Protein AF-A0A3S1CPK2-F1 (afdb_monomer)

Sequence (50 aa):
MSDLLVPSLDHLKQAYAVTSRATQITPLLESAALARETGAARVFIKPESL

pLDDT: mean 94.47, std 9.31, range [48.81, 98.69]

Radius of gyration: 16.51 Å; Cα contacts (8 Å, |Δi|>4): 31; chains: 1; bounding box: 43×23×36 Å

Nearest PDB structures (foldseek):
  4gw9-assembly1_D  TM=4.420E-01  e=8.535E+00  Rhodopseudomonas palustris CGA009

Mean predicted aligned error: 4.47 Å

Solvent-accessible surface area (backbone atoms only — not comparable to full-atom values): 3340 Å² total; per-residue (Å²): 130,82,77,82,80,74,79,50,72,65,54,52,52,54,50,47,72,60,46,58,81,82,48,81,88,60,63,80,43,78,34,73,67,57,12,65,76,68,71,41,95,71,36,74,45,74,48,89,89,115

Structure (mmCIF, N/CA/C/O backbone):
data_AF-A0A3S1CPK2-F1
#
_entry.id   AF-A0A3S1CPK2-F1
#
loop_
_atom_site.group_PDB
_atom_site.id
_atom_site.type_symbol
_atom_site.label_atom_id
_atom_site.label_alt_id
_atom_site.label_comp_id
_atom_site.label_asym_id
_atom_site.label_entity_id
_atom_site.label_seq_id
_atom_site.pdbx_PDB_ins_code
_atom_site.Cartn_x
_atom_site.Cartn_y
_atom_site.Cartn_z
_atom_site.occupancy
_atom_site.B_iso_or_equiv
_atom_site.auth_seq_id
_atom_site.auth_comp_id
_atom_site.auth_asym_id
_atom_site.auth_atom_id
_atom_site.pdbx_PDB_model_num
ATOM 1 N N . MET A 1 1 ? 29.158 -14.236 -1.199 1.00 48.81 1 MET A N 1
ATOM 2 C CA . MET A 1 1 ? 27.841 -13.817 -0.681 1.00 48.81 1 MET A CA 1
ATOM 3 C C . MET A 1 1 ? 27.429 -12.631 -1.526 1.00 48.81 1 MET A C 1
ATOM 5 O O . MET A 1 1 ? 28.212 -11.698 -1.597 1.00 48.81 1 MET A O 1
ATOM 9 N N . SER A 1 2 ? 26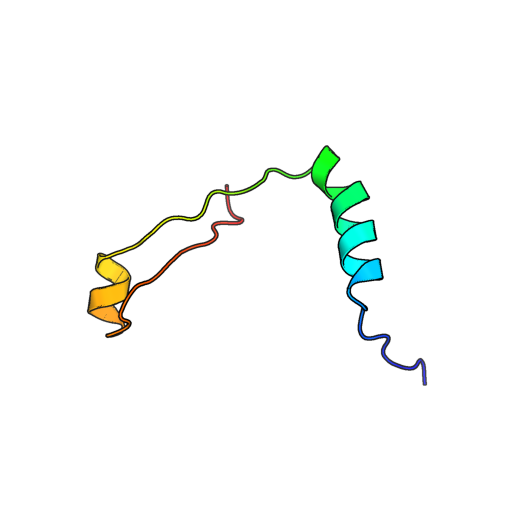.331 -12.712 -2.279 1.00 64.25 2 SER A N 1
ATOM 10 C CA . SER A 1 2 ? 25.841 -11.543 -3.015 1.00 64.25 2 SER A CA 1
ATOM 11 C C . SER A 1 2 ? 25.378 -10.519 -1.987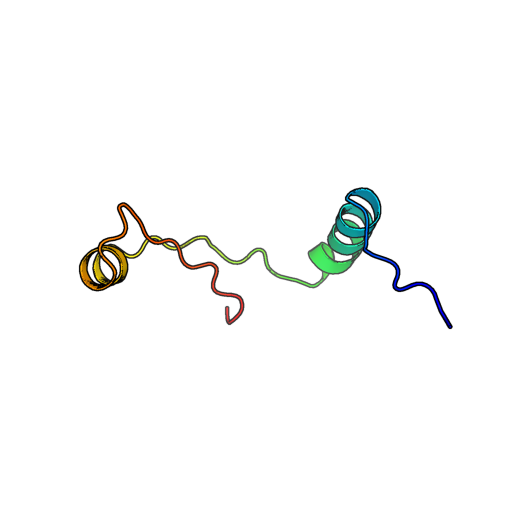 1.00 64.25 2 SER A C 1
ATOM 13 O O . SER A 1 2 ? 24.504 -10.848 -1.184 1.00 64.25 2 SER A O 1
ATOM 15 N N . ASP A 1 3 ? 25.966 -9.325 -1.987 1.00 74.12 3 ASP A N 1
ATOM 16 C CA . ASP A 1 3 ? 25.421 -8.206 -1.225 1.00 74.12 3 ASP A CA 1
ATOM 17 C C . ASP A 1 3 ? 23.931 -8.074 -1.557 1.00 74.12 3 ASP A C 1
ATOM 19 O O . ASP A 1 3 ? 23.542 -8.025 -2.728 1.00 74.12 3 ASP A O 1
ATOM 23 N N . LEU A 1 4 ? 23.085 -8.091 -0.525 1.00 75.50 4 LEU A N 1
ATOM 24 C CA . LEU A 1 4 ? 21.658 -7.840 -0.680 1.00 75.50 4 LEU A CA 1
ATOM 25 C C . LEU A 1 4 ? 21.502 -6.389 -1.130 1.00 75.50 4 LEU A C 1
ATOM 27 O O . LEU A 1 4 ? 21.605 -5.461 -0.329 1.00 75.50 4 LEU A O 1
ATOM 31 N N . LEU A 1 5 ? 21.283 -6.198 -2.429 1.00 85.31 5 LEU A N 1
ATOM 32 C CA . LEU A 1 5 ? 20.993 -4.891 -2.992 1.00 85.31 5 LEU A CA 1
ATOM 33 C C . LEU A 1 5 ? 19.674 -4.388 -2.398 1.00 85.31 5 LEU A C 1
ATOM 35 O O . LEU A 1 5 ? 18.604 -4.889 -2.740 1.00 85.31 5 LEU A O 1
ATOM 39 N N . VAL A 1 6 ? 19.746 -3.379 -1.531 1.00 92.44 6 VAL A N 1
ATOM 40 C CA . VAL A 1 6 ? 18.573 -2.601 -1.123 1.00 92.44 6 VAL A CA 1
ATOM 41 C C . VAL A 1 6 ? 18.294 -1.577 -2.230 1.00 92.44 6 VAL A C 1
ATOM 43 O O . VAL A 1 6 ? 19.156 -0.734 -2.494 1.00 92.44 6 VAL A O 1
ATOM 46 N N . PRO A 1 7 ? 17.132 -1.625 -2.911 1.00 94.38 7 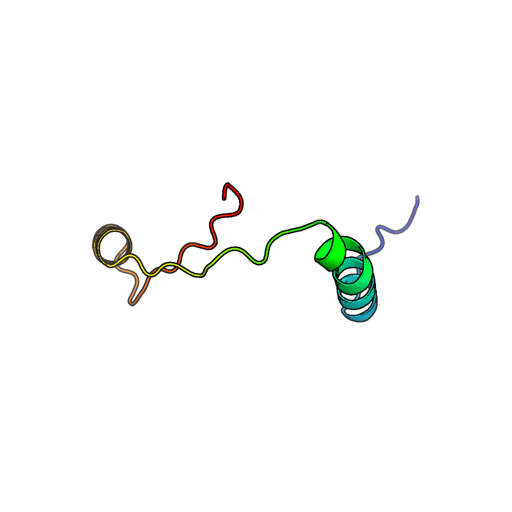PRO A N 1
ATOM 47 C CA . PRO A 1 7 ? 16.836 -0.702 -4.000 1.00 94.38 7 PRO A CA 1
ATOM 48 C C . PRO A 1 7 ? 16.823 0.756 -3.534 1.00 94.38 7 PRO A C 1
ATOM 50 O O . PRO A 1 7 ? 16.192 1.109 -2.539 1.00 94.38 7 PRO A O 1
ATOM 53 N N . SER A 1 8 ? 17.496 1.619 -4.291 1.00 95.75 8 SER A N 1
ATOM 54 C CA . SER A 1 8 ? 17.410 3.073 -4.114 1.00 95.75 8 SER A CA 1
ATOM 55 C C . SER A 1 8 ? 16.112 3.645 -4.697 1.00 95.75 8 SER A C 1
ATOM 57 O O . SER A 1 8 ? 15.393 2.986 -5.450 1.00 95.75 8 SER A O 1
ATOM 59 N N . LEU A 1 9 ? 15.850 4.925 -4.417 1.00 97.38 9 LEU A N 1
ATOM 60 C CA . LEU A 1 9 ? 14.727 5.658 -5.005 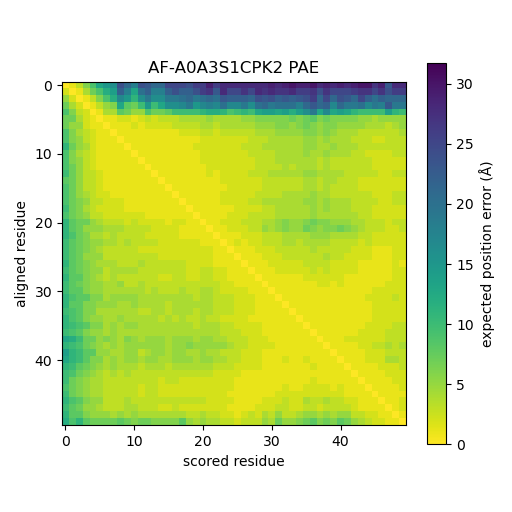1.00 97.38 9 LEU A CA 1
ATOM 61 C C . LEU A 1 9 ? 14.730 5.623 -6.543 1.00 97.38 9 LEU A C 1
ATOM 63 O O . LEU A 1 9 ? 13.669 5.520 -7.155 1.00 97.38 9 LEU A O 1
ATOM 67 N N . ASP A 1 10 ? 15.901 5.684 -7.175 1.00 98.12 10 ASP A N 1
ATOM 68 C CA . ASP A 1 10 ? 15.990 5.667 -8.637 1.00 98.12 10 ASP A CA 1
ATOM 69 C C . ASP A 1 10 ? 15.601 4.307 -9.216 1.00 98.12 10 ASP A C 1
ATOM 71 O O . ASP A 1 10 ? 14.893 4.258 -10.222 1.00 98.12 10 ASP A O 1
ATOM 75 N N . HIS A 1 11 ? 15.946 3.210 -8.533 1.00 97.31 11 HIS A N 1
ATOM 76 C CA . HIS A 1 11 ? 15.462 1.880 -8.903 1.00 97.31 11 HIS A CA 1
ATOM 77 C C . HIS A 1 11 ? 13.928 1.806 -8.826 1.00 97.31 11 HIS A C 1
ATOM 79 O O . HIS A 1 11 ? 13.291 1.282 -9.739 1.00 97.31 11 HIS A O 1
ATOM 85 N N . LEU A 1 12 ? 13.313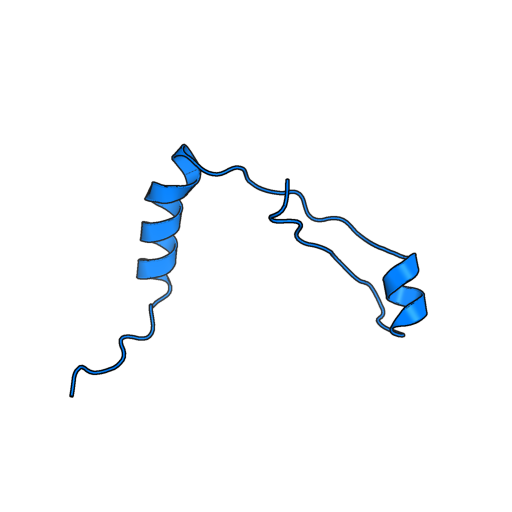 2.382 -7.783 1.00 97.38 12 LEU A N 1
ATOM 86 C CA . LEU A 1 12 ? 11.849 2.414 -7.642 1.00 97.38 12 LEU A CA 1
ATOM 87 C C . LEU A 1 12 ? 11.176 3.240 -8.749 1.00 97.38 12 LEU A C 1
ATOM 89 O O . LEU A 1 12 ? 10.167 2.813 -9.312 1.00 97.38 12 LEU A O 1
ATOM 93 N N . LYS A 1 13 ? 11.744 4.400 -9.106 1.00 98.25 13 LYS A N 1
ATOM 94 C CA . LYS A 1 13 ? 11.243 5.237 -10.211 1.00 98.25 13 LYS A CA 1
ATOM 95 C C . LYS A 1 13 ? 11.316 4.510 -11.551 1.00 98.25 13 LYS A C 1
ATOM 97 O O . LYS A 1 13 ? 10.362 4.565 -12.325 1.00 98.25 13 LYS A O 1
ATOM 102 N N . GLN A 1 14 ? 12.429 3.825 -11.815 1.00 98.00 14 GLN A N 1
ATOM 103 C CA . GLN A 1 14 ? 12.604 3.025 -13.028 1.00 98.00 14 GLN A CA 1
ATOM 104 C C . GLN A 1 14 ? 11.587 1.882 -13.089 1.00 98.00 14 GLN A C 1
ATOM 106 O O . GLN A 1 14 ? 10.941 1.701 -14.120 1.00 98.00 14 GLN A O 1
ATOM 111 N N . ALA A 1 15 ? 11.383 1.167 -11.978 1.00 97.06 15 ALA A N 1
ATOM 112 C CA . ALA A 1 15 ? 10.379 0.112 -11.895 1.00 97.06 15 ALA A CA 1
ATOM 113 C C . ALA A 1 15 ? 8.972 0.651 -12.197 1.00 97.06 15 ALA A C 1
ATOM 115 O O . ALA A 1 15 ? 8.287 0.110 -13.063 1.00 97.06 15 ALA A O 1
ATOM 116 N N . TYR A 1 16 ? 8.573 1.764 -11.571 1.00 97.62 16 TYR A N 1
ATOM 117 C CA . TYR A 1 16 ? 7.268 2.387 -11.812 1.00 97.62 16 TYR A CA 1
ATOM 118 C C . TYR A 1 16 ? 7.083 2.845 -13.268 1.00 97.62 16 TYR A C 1
ATOM 120 O O . TYR A 1 16 ? 6.013 2.655 -13.848 1.00 97.62 16 TYR A O 1
ATOM 128 N N . ALA A 1 17 ? 8.119 3.409 -13.900 1.00 98.06 17 ALA A N 1
ATOM 129 C CA . ALA A 1 17 ? 8.058 3.838 -15.302 1.00 98.06 17 ALA A CA 1
ATOM 130 C C . ALA A 1 17 ? 7.770 2.677 -16.276 1.00 98.06 17 ALA A C 1
ATOM 132 O O . ALA A 1 17 ? 7.155 2.889 -17.326 1.00 98.06 17 ALA A O 1
ATOM 133 N N . VAL A 1 18 ? 8.193 1.459 -15.924 1.00 98.19 18 VAL A N 1
ATOM 134 C CA . VAL A 1 18 ? 7.904 0.237 -16.685 1.00 98.19 18 VAL A CA 1
ATOM 135 C C . VAL A 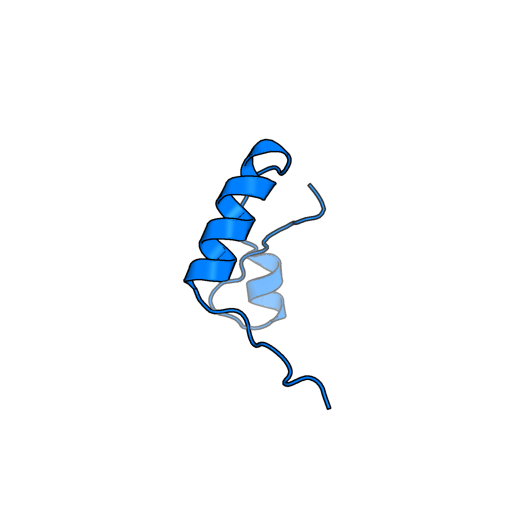1 18 ? 6.524 -0.315 -16.325 1.00 98.19 18 VAL A C 1
ATOM 137 O O . VAL A 1 18 ? 5.710 -0.549 -17.219 1.00 98.19 18 VAL A O 1
ATOM 140 N N . THR A 1 19 ? 6.238 -0.510 -15.035 1.00 97.56 19 THR A N 1
ATOM 141 C CA . THR A 1 19 ? 5.032 -1.226 -14.589 1.00 97.56 19 THR A CA 1
ATOM 142 C C . THR A 1 19 ? 3.752 -0.419 -14.762 1.00 97.56 19 THR A C 1
ATOM 144 O O . THR A 1 19 ? 2.732 -1.003 -15.115 1.00 97.56 19 THR A O 1
ATOM 147 N N . SER A 1 20 ? 3.799 0.911 -14.635 1.00 97.31 20 SER A N 1
ATOM 148 C CA . SER A 1 20 ? 2.626 1.799 -14.771 1.00 97.31 20 SER A CA 1
ATOM 149 C C . SER A 1 20 ? 1.882 1.678 -16.104 1.00 97.31 20 SER A C 1
ATOM 151 O O . SER A 1 20 ? 0.715 2.044 -16.189 1.00 97.31 20 SER A O 1
ATOM 153 N N . ARG A 1 21 ? 2.527 1.141 -17.146 1.00 96.94 21 ARG A N 1
ATOM 154 C CA . ARG A 1 21 ? 1.896 0.875 -18.449 1.00 96.94 21 ARG A CA 1
ATOM 155 C C . ARG A 1 21 ? 0.983 -0.352 -18.440 1.00 96.94 21 ARG A C 1
ATOM 157 O O . ARG A 1 21 ? 0.144 -0.481 -19.323 1.00 96.94 21 ARG A O 1
ATOM 164 N N . ALA A 1 22 ? 1.185 -1.257 -17.486 1.00 97.19 22 ALA A N 1
ATOM 165 C CA . ALA A 1 22 ? 0.481 -2.531 -17.365 1.00 97.19 22 ALA A CA 1
ATOM 166 C C . ALA A 1 22 ? -0.290 -2.671 -16.040 1.00 97.19 22 ALA A C 1
ATOM 168 O O . ALA A 1 22 ? -1.083 -3.596 -15.897 1.00 97.19 22 ALA A O 1
ATOM 169 N N . THR A 1 23 ? -0.065 -1.779 -15.073 1.00 96.19 23 THR A N 1
ATOM 170 C CA . THR A 1 23 ? -0.733 -1.790 -13.767 1.00 96.19 23 THR A CA 1
ATOM 171 C C . THR A 1 23 ? -1.711 -0.633 -13.628 1.00 96.19 23 THR A C 1
ATOM 173 O O . THR A 1 23 ? -1.446 0.474 -14.094 1.00 96.19 23 THR A O 1
ATOM 176 N N . GLN A 1 24 ? -2.793 -0.855 -12.890 1.00 96.19 24 GLN A N 1
ATOM 177 C CA . GLN A 1 24 ? -3.722 0.196 -12.495 1.00 96.19 24 GLN A CA 1
ATOM 178 C C . GLN A 1 24 ? -3.200 0.977 -11.281 1.00 96.19 24 GLN A C 1
ATOM 180 O O . GLN A 1 24 ? -2.661 0.406 -10.332 1.00 96.19 24 GLN A O 1
ATOM 185 N N . ILE A 1 25 ? -3.419 2.296 -11.268 1.00 96.19 25 ILE A N 1
ATOM 186 C CA . ILE A 1 25 ? -3.303 3.082 -10.036 1.00 96.19 25 ILE A CA 1
ATOM 187 C C . ILE A 1 25 ? -4.541 2.790 -9.187 1.00 96.19 25 ILE A C 1
ATOM 189 O O . ILE A 1 25 ? -5.631 3.287 -9.466 1.00 96.19 25 ILE A O 1
ATOM 193 N N . THR A 1 26 ? -4.380 1.976 -8.148 1.00 97.12 26 THR A N 1
ATOM 194 C CA . THR A 1 26 ? -5.472 1.667 -7.218 1.00 97.12 26 THR A CA 1
ATOM 195 C C . THR A 1 26 ? -5.821 2.887 -6.353 1.00 97.12 26 THR A C 1
ATOM 197 O O . THR A 1 26 ? -4.922 3.673 -6.017 1.00 97.12 26 THR A O 1
ATOM 200 N N . PRO A 1 27 ? -7.103 3.095 -6.000 1.00 97.50 27 PRO A N 1
ATOM 201 C CA . PRO A 1 27 ? -7.529 4.256 -5.221 1.00 97.50 27 PRO A CA 1
ATOM 202 C C . PRO A 1 27 ? -6.967 4.223 -3.793 1.00 97.50 27 PRO A C 1
ATOM 204 O O . PRO A 1 27 ? -6.465 3.206 -3.327 1.00 97.50 27 PRO A O 1
ATOM 207 N N . LEU A 1 28 ? -7.079 5.340 -3.076 1.00 97.69 28 LEU A N 1
ATOM 208 C CA . LEU A 1 28 ? -6.873 5.381 -1.629 1.00 97.69 28 LEU A CA 1
ATOM 209 C C . LEU A 1 28 ? -8.239 5.553 -0.963 1.00 97.69 28 LEU A C 1
ATOM 211 O O . LEU A 1 28 ? -8.904 6.565 -1.180 1.00 97.69 28 LEU A O 1
ATOM 215 N N . LEU A 1 29 ? -8.670 4.560 -0.191 1.00 97.81 29 LEU A N 1
ATOM 216 C CA . LEU A 1 29 ? -9.997 4.539 0.425 1.00 97.81 29 LEU A CA 1
ATOM 217 C C . LEU A 1 29 ? -9.886 4.865 1.911 1.00 97.81 29 LEU A C 1
ATOM 219 O O . LEU A 1 29 ? -9.146 4.204 2.631 1.00 97.81 29 LEU A O 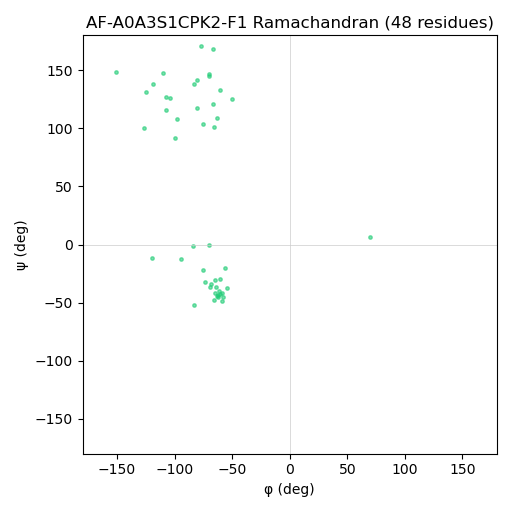1
ATOM 223 N N . GLU A 1 30 ? -10.626 5.856 2.394 1.00 98.19 30 GLU A N 1
ATOM 224 C CA . GLU A 1 30 ? -10.704 6.141 3.829 1.00 98.19 30 GLU A CA 1
ATOM 225 C C . GLU A 1 30 ? -11.739 5.235 4.515 1.00 98.19 30 GLU A C 1
ATOM 227 O O . GLU A 1 30 ? -12.834 5.025 3.992 1.00 98.19 30 GLU A O 1
ATOM 232 N N . SER A 1 31 ? -11.410 4.709 5.701 1.00 98.31 31 SER A N 1
ATOM 233 C CA . SER A 1 31 ? -12.300 3.843 6.482 1.00 98.31 31 SER A CA 1
ATOM 234 C C . SER A 1 31 ? -12.487 4.346 7.910 1.00 98.31 31 SER A C 1
ATOM 236 O O . SER A 1 31 ? -11.689 4.081 8.810 1.00 98.31 31 SER A O 1
ATOM 238 N N . ALA A 1 32 ? -13.616 5.019 8.142 1.00 98.19 32 ALA A N 1
ATOM 239 C CA . ALA A 1 32 ? -14.018 5.448 9.480 1.00 98.19 32 ALA A CA 1
ATOM 240 C C . ALA A 1 32 ? -14.316 4.263 10.417 1.00 98.19 32 ALA A C 1
ATOM 242 O O . ALA A 1 32 ? -14.128 4.371 11.625 1.00 98.19 32 ALA A O 1
ATOM 243 N N . ALA A 1 33 ? -14.791 3.133 9.879 1.00 98.19 33 ALA A N 1
ATOM 244 C CA . ALA A 1 33 ? -15.061 1.940 10.679 1.00 98.19 33 ALA A CA 1
ATOM 245 C C . ALA A 1 33 ? -13.775 1.346 11.261 1.00 98.19 33 ALA A C 1
ATOM 247 O O . ALA A 1 33 ? -13.706 1.120 12.466 1.00 98.19 33 ALA A O 1
ATOM 248 N N . LEU A 1 34 ? -12.739 1.186 10.433 1.00 98.19 34 LEU A N 1
ATOM 249 C CA . LEU A 1 34 ? -11.441 0.690 10.894 1.00 98.19 34 LEU A CA 1
ATOM 250 C C . LEU A 1 34 ? -10.732 1.690 11.811 1.00 98.19 34 LEU A C 1
ATOM 252 O O . LEU A 1 34 ? -10.068 1.278 12.758 1.00 98.19 34 LEU A O 1
ATOM 256 N N . ALA A 1 35 ? -10.890 2.995 11.573 1.00 98.69 35 ALA A N 1
ATOM 257 C CA . ALA A 1 35 ? -10.369 4.013 12.484 1.00 98.69 35 ALA A CA 1
ATOM 258 C C . ALA A 1 35 ? -10.945 3.854 13.903 1.00 98.69 35 ALA A C 1
ATOM 260 O O . ALA A 1 35 ? -10.186 3.835 14.869 1.00 98.69 35 ALA A O 1
ATOM 261 N N . ARG A 1 36 ? -12.264 3.639 14.034 1.00 98.44 36 ARG A N 1
ATOM 262 C CA . ARG A 1 36 ? -12.895 3.374 15.341 1.00 98.44 36 ARG A CA 1
ATOM 263 C C . ARG A 1 36 ? -12.392 2.085 15.984 1.00 98.44 36 ARG A C 1
ATOM 265 O O . ARG A 1 36 ? -12.101 2.093 17.171 1.00 98.44 36 ARG A O 1
ATOM 272 N N . GLU A 1 37 ? -12.283 1.013 15.204 1.00 98.56 37 GLU A N 1
ATOM 273 C CA . GLU A 1 37 ? -11.864 -0.301 15.706 1.00 98.56 37 GLU A CA 1
ATOM 274 C C . GLU A 1 37 ? -10.421 -0.295 16.231 1.00 98.56 37 GLU A C 1
ATOM 276 O O . GLU A 1 37 ? -10.100 -0.939 17.224 1.00 98.56 37 GLU A O 1
ATOM 281 N N . THR A 1 38 ? -9.539 0.457 15.572 1.00 97.81 38 THR A N 1
ATOM 282 C CA . THR A 1 38 ? -8.103 0.488 15.893 1.00 97.81 38 THR A CA 1
ATOM 283 C C . THR A 1 38 ? -7.709 1.612 16.850 1.00 97.81 38 THR A C 1
ATOM 285 O O . THR A 1 38 ? -6.579 1.635 17.333 1.00 97.81 38 THR A O 1
ATOM 288 N N . GLY A 1 39 ? -8.598 2.579 17.094 1.00 98.12 3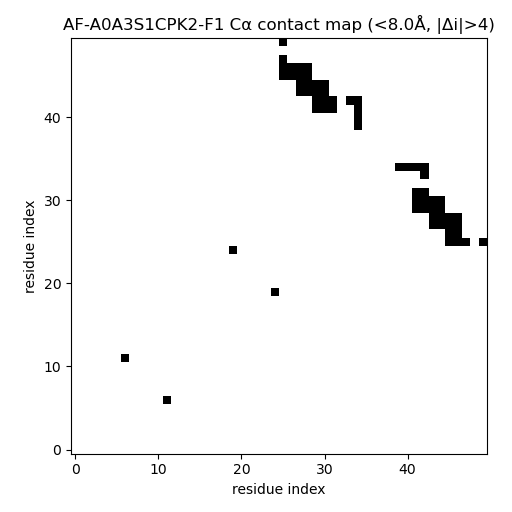9 GLY A N 1
ATOM 289 C CA . GLY A 1 39 ? -8.279 3.812 17.818 1.00 98.12 39 GLY A CA 1
ATOM 290 C C . GLY A 1 39 ? -7.363 4.771 17.046 1.00 98.12 39 GLY A C 1
ATOM 291 O O . GLY A 1 39 ? -6.923 5.779 17.600 1.00 98.12 39 GLY A O 1
ATOM 292 N N . ALA A 1 40 ? -7.061 4.485 15.777 1.00 98.31 40 ALA A N 1
ATOM 293 C CA . ALA A 1 40 ? -6.284 5.380 14.934 1.00 98.31 40 ALA A CA 1
ATOM 294 C C . ALA A 1 40 ? -7.095 6.635 14.584 1.00 98.31 40 ALA A C 1
ATOM 296 O O . ALA A 1 40 ? -8.305 6.572 14.371 1.00 98.31 40 ALA A O 1
ATOM 297 N N . ALA A 1 41 ? -6.415 7.777 14.441 1.00 98.25 41 ALA A N 1
ATOM 298 C CA . ALA A 1 41 ? -7.076 9.027 14.062 1.00 98.25 41 ALA A CA 1
ATOM 299 C C . ALA A 1 41 ? -7.804 8.907 12.711 1.00 98.25 41 ALA A C 1
ATOM 301 O O . ALA A 1 41 ? -8.914 9.411 12.553 1.00 98.25 41 ALA A O 1
ATOM 302 N N . ARG A 1 42 ? -7.169 8.243 11.736 1.00 98.19 42 ARG A N 1
ATOM 303 C CA . ARG A 1 42 ? -7.704 7.951 10.399 1.00 98.19 42 ARG A CA 1
ATOM 304 C C . ARG A 1 42 ? -7.076 6.663 9.884 1.00 98.19 42 ARG A C 1
ATOM 306 O O . ARG A 1 42 ? -5.912 6.390 10.173 1.00 98.19 42 ARG A O 1
ATOM 313 N N . VAL A 1 43 ? -7.822 5.907 9.086 1.00 98.44 43 VAL A N 1
ATOM 314 C CA . VAL A 1 43 ? -7.319 4.712 8.399 1.00 98.44 43 VAL A CA 1
ATOM 315 C C . VAL A 1 43 ? -7.570 4.859 6.911 1.00 98.44 43 VAL A C 1
ATOM 317 O O . VAL A 1 43 ? -8.691 5.158 6.496 1.00 98.44 43 VAL A O 1
ATOM 320 N N . PHE A 1 44 ? -6.528 4.607 6.121 1.00 98.19 44 PHE A N 1
ATOM 321 C CA . PHE A 1 44 ? -6.606 4.534 4.671 1.00 98.19 44 PHE A CA 1
ATOM 322 C C . PHE A 1 44 ? -6.197 3.150 4.188 1.00 98.19 44 PHE A C 1
ATOM 324 O O . PHE A 1 44 ? -5.219 2.579 4.665 1.00 98.19 44 PHE A O 1
ATOM 331 N N . ILE A 1 45 ? -6.940 2.641 3.218 1.00 97.69 45 ILE A N 1
ATOM 332 C CA . ILE A 1 45 ? -6.707 1.363 2.565 1.00 97.69 45 ILE A CA 1
ATOM 333 C C . ILE A 1 45 ? -6.192 1.663 1.164 1.00 97.69 45 ILE A C 1
ATOM 335 O O . ILE A 1 45 ? -6.824 2.402 0.404 1.00 97.69 45 ILE A O 1
ATOM 339 N N . LYS A 1 46 ? -5.057 1.062 0.828 1.00 98.12 46 LYS A N 1
ATOM 340 C CA . LYS A 1 46 ? -4.576 0.922 -0.538 1.00 98.12 46 LYS A CA 1
ATOM 341 C C . LYS A 1 46 ? -4.980 -0.494 -0.981 1.00 98.12 46 LYS A C 1
ATOM 343 O O . LYS A 1 46 ? -4.501 -1.442 -0.374 1.00 98.12 46 LYS A O 1
ATOM 348 N N . PRO A 1 47 ? -5.968 -0.658 -1.878 1.00 96.94 47 PRO A N 1
ATOM 349 C CA . PRO A 1 47 ? -6.49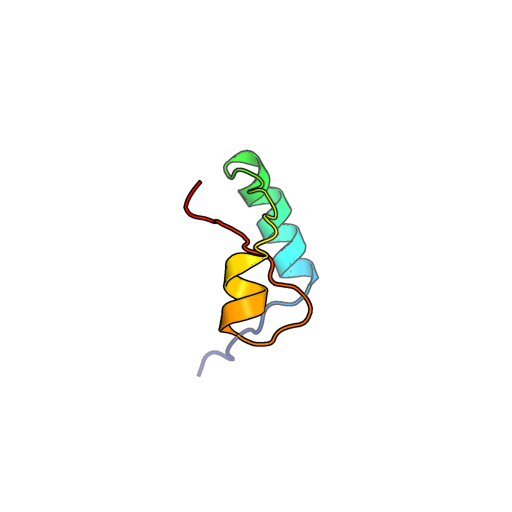4 -1.970 -2.225 1.00 96.94 47 PRO A CA 1
ATOM 350 C C . PRO A 1 47 ? -5.881 -2.467 -3.540 1.00 96.94 47 PRO A C 1
ATOM 352 O O . PRO A 1 47 ? -6.420 -2.211 -4.612 1.00 96.94 47 PRO A O 1
ATOM 355 N N . GLU A 1 48 ? -4.772 -3.202 -3.473 1.00 96.81 48 GLU A N 1
ATOM 356 C CA . GLU A 1 48 ? -4.137 -3.873 -4.626 1.00 96.81 48 GLU A CA 1
ATOM 357 C C . GLU A 1 48 ? -4.939 -5.064 -5.184 1.00 96.81 48 GLU A C 1
ATOM 359 O O . GLU A 1 48 ? -4.517 -5.692 -6.150 1.00 96.81 48 GLU A O 1
ATOM 364 N N . SER A 1 49 ? -6.093 -5.387 -4.592 1.00 95.31 49 SER A N 1
ATOM 365 C CA . SER A 1 49 ? -7.022 -6.403 -5.099 1.00 95.31 49 SER A CA 1
ATOM 366 C C . SER A 1 49 ? -7.994 -5.887 -6.173 1.00 95.31 49 SER A C 1
ATOM 368 O O . SER A 1 49 ? -8.841 -6.661 -6.616 1.00 95.31 49 SER A O 1
ATOM 370 N N . LEU A 1 50 ? -7.932 -4.595 -6.523 1.00 89.12 50 LEU A N 1
ATOM 371 C CA . LEU A 1 50 ? -8.721 -3.946 -7.583 1.00 89.12 50 LEU A CA 1
ATOM 372 C C . LEU A 1 50 ? -7.892 -3.793 -8.858 1.00 89.12 50 LEU A C 1
ATOM 374 O O . LEU A 1 50 ? -8.469 -4.035 -9.937 1.00 89.12 50 LEU A O 1
#

Secondary structure (DSSP, 8-state):
-----PPPHHHHHHHHHHHTTTS-----EE-HHHHHHHT-S--EE--TT-

Foldseek 3Di:
DPPPDDDDPVNVVVVCVVCVVPDDQADKDKDPPVCVVVVNPTDIDRDSVD